Protein AF-A0A5K0VDX1-F1 (afdb_monomer_lite)

pLDDT: mean 94.7, std 3.64, range [80.69, 98.25]

Foldseek 3Di:
DVVLQVLLVVLVADDWAFPDADVVVRDTDTHDFDFAQQVVVVVVCVVPNDDPVLVVVVVVLVVVSCVSQVVSVHDPVDDDSRNHGQHPVPRHD

Structure (mmCIF, N/CA/C/O backbone):
data_AF-A0A5K0VDX1-F1
#
_entry.id   AF-A0A5K0VDX1-F1
#
loop_
_atom_site.group_PDB
_atom_site.id
_atom_site.type_symbol
_atom_site.label_atom_id
_atom_site.label_alt_id
_atom_site.label_comp_id
_atom_site.label_asym_id
_atom_site.label_entity_id
_atom_site.label_seq_id
_atom_site.pdbx_PDB_ins_code
_atom_site.Cartn_x
_atom_site.Cartn_y
_atom_site.Cartn_z
_atom_site.occupancy
_atom_site.B_iso_or_equiv
_atom_site.auth_seq_id
_atom_site.auth_comp_id
_atom_site.auth_asym_id
_atom_site.auth_atom_id
_atom_site.pdbx_PDB_model_num
ATOM 1 N N . GLU A 1 1 ? 11.218 -4.263 -6.074 1.00 86.50 1 GLU A N 1
ATOM 2 C CA . GLU A 1 1 ? 10.604 -2.938 -5.819 1.00 86.50 1 GLU A CA 1
ATOM 3 C C . GLU A 1 1 ? 9.872 -2.301 -6.997 1.00 86.50 1 GLU A C 1
ATOM 5 O O . GLU A 1 1 ? 8.669 -2.502 -7.085 1.00 86.50 1 GLU A O 1
ATOM 10 N N . ALA A 1 2 ? 10.516 -1.598 -7.941 1.00 92.25 2 ALA A N 1
ATOM 11 C CA . ALA A 1 2 ? 9.800 -0.819 -8.975 1.00 92.25 2 ALA A CA 1
ATOM 12 C C . ALA A 1 2 ? 8.706 -1.598 -9.747 1.00 92.25 2 ALA A C 1
ATOM 14 O O . ALA A 1 2 ? 7.589 -1.110 -9.944 1.00 92.25 2 ALA A O 1
ATOM 15 N N . ARG A 1 3 ? 9.002 -2.846 -10.141 1.00 92.88 3 ARG A N 1
ATOM 16 C CA . ARG A 1 3 ? 8.033 -3.742 -10.799 1.00 92.88 3 ARG A CA 1
ATOM 17 C C . ARG A 1 3 ? 6.879 -4.142 -9.877 1.00 92.88 3 ARG A C 1
ATOM 19 O O . ARG A 1 3 ? 5.741 -4.165 -10.335 1.00 92.88 3 ARG A O 1
ATOM 26 N N . CYS A 1 4 ? 7.169 -4.437 -8.6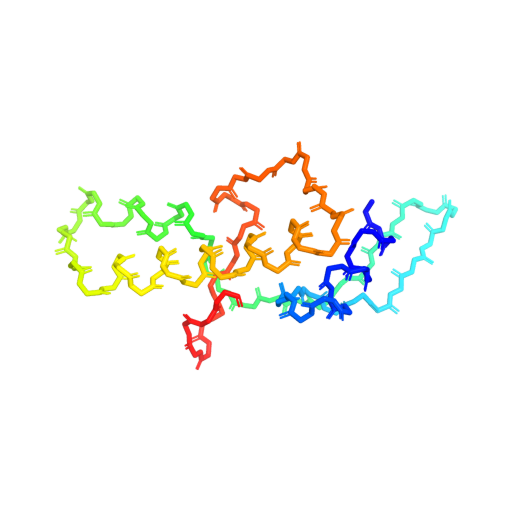08 1.00 92.44 4 CYS A N 1
ATOM 27 C CA . CYS A 1 4 ? 6.159 -4.784 -7.607 1.00 92.44 4 CYS A CA 1
ATOM 28 C C . CYS A 1 4 ? 5.205 -3.609 -7.390 1.00 92.44 4 CYS A C 1
ATOM 30 O O . CYS A 1 4 ? 4.002 -3.785 -7.519 1.00 92.44 4 CYS A O 1
ATOM 32 N N . MET A 1 5 ? 5.740 -2.399 -7.205 1.00 93.44 5 MET A N 1
ATOM 33 C CA . MET A 1 5 ? 4.950 -1.172 -7.045 1.00 93.44 5 MET A CA 1
ATOM 34 C C . MET A 1 5 ? 4.054 -0.890 -8.252 1.00 93.44 5 MET A C 1
ATOM 36 O O . MET A 1 5 ? 2.863 -0.622 -8.111 1.00 93.44 5 MET A O 1
ATOM 40 N N . THR A 1 6 ? 4.601 -1.027 -9.462 1.00 93.81 6 THR A N 1
ATOM 41 C CA . THR A 1 6 ? 3.822 -0.838 -10.694 1.00 93.81 6 THR A CA 1
ATOM 42 C C . THR A 1 6 ? 2.718 -1.891 -10.830 1.00 93.81 6 THR A C 1
ATOM 44 O O . THR A 1 6 ? 1.615 -1.570 -11.274 1.00 93.81 6 THR A O 1
ATOM 47 N N . LYS A 1 7 ? 2.987 -3.148 -10.445 1.00 95.94 7 LYS A N 1
ATOM 48 C CA . LYS A 1 7 ? 1.984 -4.222 -10.448 1.00 95.94 7 LYS A CA 1
ATOM 49 C C . LYS A 1 7 ? 0.892 -3.957 -9.406 1.00 95.94 7 LYS A C 1
ATOM 51 O O . LYS A 1 7 ? -0.275 -3.984 -9.775 1.00 95.94 7 LYS A O 1
ATOM 56 N N . ALA A 1 8 ? 1.259 -3.638 -8.166 1.00 96.69 8 ALA A N 1
ATOM 57 C CA . ALA A 1 8 ? 0.341 -3.292 -7.080 1.00 96.69 8 ALA A CA 1
ATOM 58 C C . ALA A 1 8 ? -0.646 -2.192 -7.499 1.00 96.69 8 ALA A C 1
ATOM 60 O O . ALA A 1 8 ? -1.860 -2.366 -7.414 1.00 96.69 8 ALA A O 1
ATOM 61 N N . ARG A 1 9 ? -0.122 -1.102 -8.073 1.00 95.81 9 ARG A N 1
ATOM 62 C CA . ARG A 1 9 ? -0.932 0.004 -8.591 1.00 95.81 9 ARG A CA 1
ATOM 63 C C . ARG A 1 9 ? -1.939 -0.439 -9.650 1.00 95.81 9 ARG A C 1
ATOM 65 O O . ARG A 1 9 ? -3.086 -0.009 -9.625 1.00 95.81 9 ARG A O 1
ATOM 72 N N . ARG A 1 10 ? -1.528 -1.304 -10.586 1.00 96.69 10 ARG A N 1
ATOM 73 C CA . ARG A 1 10 ? -2.418 -1.848 -11.632 1.00 96.69 10 ARG A CA 1
ATOM 74 C C . ARG A 1 10 ? -3.514 -2.753 -11.072 1.00 96.69 10 ARG A C 1
ATOM 76 O O . ARG A 1 10 ? -4.552 -2.876 -11.708 1.00 96.69 10 ARG A O 1
ATOM 83 N N . LEU A 1 11 ? -3.293 -3.358 -9.907 1.00 97.56 11 LEU A N 1
ATOM 84 C CA . LEU A 1 11 ? -4.291 -4.144 -9.176 1.00 97.56 11 LEU A CA 1
ATOM 85 C C . LEU A 1 11 ? -5.255 -3.266 -8.358 1.00 97.56 11 LEU A C 1
ATOM 87 O O . LEU A 1 11 ? -6.094 -3.786 -7.631 1.00 97.56 11 LEU A O 1
ATOM 91 N N . GLY A 1 12 ? -5.149 -1.937 -8.462 1.00 96.12 12 GLY A N 1
ATOM 92 C CA . GLY A 1 12 ? -6.007 -1.008 -7.728 1.00 96.12 12 GLY A CA 1
ATOM 93 C C . GLY A 1 12 ? -5.617 -0.845 -6.261 1.00 96.12 12 GLY A C 1
ATOM 94 O O . GLY A 1 12 ? -6.432 -0.364 -5.473 1.00 96.12 12 GLY A O 1
ATOM 95 N N . VAL A 1 13 ? -4.395 -1.239 -5.889 1.00 97.19 13 VAL A N 1
ATOM 96 C CA . VAL A 1 13 ? -3.850 -0.984 -4.555 1.00 97.19 13 VAL A CA 1
ATOM 97 C C . VAL A 1 13 ? -3.182 0.390 -4.529 1.00 97.19 13 VAL A C 1
ATOM 99 O O . VAL A 1 13 ? -2.302 0.655 -5.365 1.00 97.19 13 VAL A O 1
ATOM 102 N N . PRO A 1 14 ? -3.581 1.272 -3.594 1.00 94.50 14 PRO A N 1
ATOM 103 C CA . PRO A 1 14 ? -2.914 2.545 -3.382 1.00 94.50 14 PRO A CA 1
ATOM 104 C C . PRO A 1 14 ? -1.426 2.336 -3.118 1.00 94.50 14 PRO A C 1
ATOM 106 O O . PRO A 1 14 ? -1.002 1.491 -2.338 1.00 94.50 14 PRO A O 1
ATOM 109 N N . THR A 1 15 ? -0.612 3.079 -3.847 1.00 95.62 15 THR A N 1
ATOM 110 C CA . THR A 1 15 ? 0.848 3.033 -3.763 1.00 95.62 15 THR A CA 1
ATOM 111 C C . THR A 1 15 ? 1.377 4.417 -4.098 1.00 95.62 15 THR A C 1
ATOM 113 O O . THR A 1 15 ? 0.717 5.117 -4.861 1.00 95.62 15 THR A O 1
ATOM 116 N N . PRO A 1 16 ? 2.560 4.835 -3.628 1.00 95.62 16 PRO A N 1
ATOM 117 C CA . PRO A 1 16 ? 3.223 6.025 -4.152 1.00 95.62 16 PRO A CA 1
ATOM 118 C C . PRO A 1 16 ? 3.479 5.926 -5.661 1.00 95.62 16 PRO A C 1
ATOM 120 O O . PRO A 1 16 ? 3.807 4.858 -6.188 1.00 95.62 16 PRO A O 1
ATOM 123 N N . THR A 1 17 ? 3.323 7.035 -6.384 1.00 94.81 17 THR A N 1
ATOM 124 C CA . THR A 1 17 ? 3.611 7.079 -7.827 1.00 94.81 17 THR A CA 1
ATOM 125 C C . THR A 1 17 ? 5.114 6.933 -8.060 1.00 94.81 17 THR A C 1
ATOM 127 O O . THR A 1 17 ? 5.889 7.662 -7.462 1.00 94.81 17 THR A O 1
ATOM 130 N N . LEU A 1 18 ? 5.559 6.013 -8.920 1.00 95.62 18 LEU A N 1
ATOM 131 C CA . LEU A 1 18 ? 6.975 5.908 -9.293 1.00 95.62 18 LEU A CA 1
ATOM 132 C C . LEU A 1 18 ? 7.292 6.949 -10.378 1.00 95.62 18 LEU A C 1
ATOM 134 O O . LEU A 1 18 ? 6.810 6.821 -11.502 1.00 95.62 18 LEU A O 1
ATOM 138 N N . TYR A 1 19 ? 8.097 7.959 -10.050 1.00 95.69 19 TYR A N 1
ATOM 139 C CA . TYR A 1 19 ? 8.513 9.009 -10.987 1.00 95.69 19 TYR A CA 1
ATOM 140 C C . TYR A 1 19 ? 9.735 8.620 -11.820 1.00 95.69 19 TYR A C 1
ATOM 142 O O . TYR A 1 19 ? 9.847 9.046 -12.967 1.00 95.69 19 TYR A O 1
ATOM 150 N N . GLY A 1 20 ? 10.646 7.810 -11.275 1.00 95.81 20 GLY A N 1
ATOM 151 C CA . GLY A 1 20 ? 11.869 7.450 -11.985 1.00 95.81 20 GLY A CA 1
ATOM 152 C C . GLY A 1 20 ? 12.654 6.310 -11.353 1.00 95.81 20 GLY A C 1
ATOM 153 O O . GLY A 1 20 ? 12.501 5.999 -10.170 1.00 95.81 20 GLY A O 1
ATOM 154 N N . MET A 1 21 ? 13.504 5.694 -12.172 1.00 96.25 21 MET A N 1
ATOM 155 C CA . MET A 1 21 ? 14.482 4.694 -11.757 1.00 96.25 21 MET A CA 1
ATOM 156 C C . MET A 1 21 ? 15.848 5.027 -12.353 1.00 96.25 21 MET A C 1
ATOM 158 O O . MET A 1 21 ? 15.952 5.278 -13.552 1.00 96.25 21 MET A O 1
ATOM 162 N N . ASP A 1 22 ? 16.882 4.988 -11.520 1.00 96.31 22 ASP A N 1
ATOM 163 C CA . ASP A 1 22 ? 18.274 5.093 -11.943 1.00 96.31 22 ASP A CA 1
ATOM 164 C C . ASP A 1 22 ? 18.986 3.768 -11.623 1.00 96.31 22 ASP A C 1
ATOM 166 O O . ASP A 1 22 ? 19.246 3.473 -10.452 1.00 96.31 22 ASP A O 1
ATOM 170 N N . PRO A 1 23 ? 19.276 2.925 -12.632 1.00 93.81 23 PRO A N 1
ATOM 171 C CA . PRO A 1 23 ? 19.936 1.645 -12.414 1.00 93.81 23 PRO A CA 1
ATOM 172 C C . PRO A 1 23 ? 21.439 1.773 -12.133 1.00 93.81 23 PRO A C 1
ATOM 174 O O . PRO A 1 23 ? 22.014 0.812 -11.632 1.00 93.81 23 PRO A O 1
ATOM 177 N N . ILE A 1 24 ? 22.066 2.913 -12.445 1.00 97.06 24 ILE A N 1
ATOM 178 C CA . ILE A 1 24 ? 23.492 3.164 -12.194 1.00 97.06 24 ILE A CA 1
ATOM 179 C C . ILE A 1 24 ? 23.679 3.597 -10.739 1.00 97.06 24 ILE A C 1
ATOM 181 O O . ILE A 1 24 ? 24.542 3.072 -10.043 1.00 97.06 24 ILE A O 1
ATOM 185 N N . LEU A 1 25 ? 22.836 4.518 -10.266 1.00 97.25 25 LEU A N 1
ATOM 186 C CA . LEU A 1 25 ? 22.831 4.983 -8.875 1.00 97.25 25 LEU A CA 1
ATOM 187 C C . LEU A 1 25 ? 21.975 4.106 -7.948 1.00 97.25 25 LEU A C 1
ATOM 189 O O . LEU A 1 25 ? 21.817 4.426 -6.772 1.00 97.25 25 LEU A O 1
ATOM 193 N N . HIS A 1 26 ? 21.389 3.026 -8.471 1.00 95.50 26 HIS A N 1
ATOM 194 C CA . HIS A 1 26 ? 20.511 2.102 -7.745 1.00 95.50 26 HIS A CA 1
ATOM 195 C C . HIS A 1 26 ? 19.396 2.806 -6.948 1.00 95.50 26 HIS A C 1
ATOM 197 O O . HIS A 1 26 ? 19.062 2.408 -5.833 1.00 95.50 26 HIS A O 1
ATOM 203 N N . THR A 1 27 ? 18.812 3.860 -7.522 1.00 96.44 27 THR A N 1
ATOM 204 C CA . THR A 1 27 ? 17.845 4.734 -6.843 1.00 96.44 27 THR A CA 1
ATOM 205 C C . THR A 1 27 ? 16.466 4.647 -7.494 1.00 96.44 27 THR A C 1
ATOM 207 O O . THR A 1 27 ? 16.337 4.531 -8.714 1.00 96.44 27 THR A O 1
ATOM 210 N N . LEU A 1 28 ? 15.417 4.724 -6.672 1.00 96.81 28 LEU A N 1
ATOM 211 C CA . LEU A 1 28 ? 14.031 4.876 -7.107 1.00 96.81 28 LEU A CA 1
ATO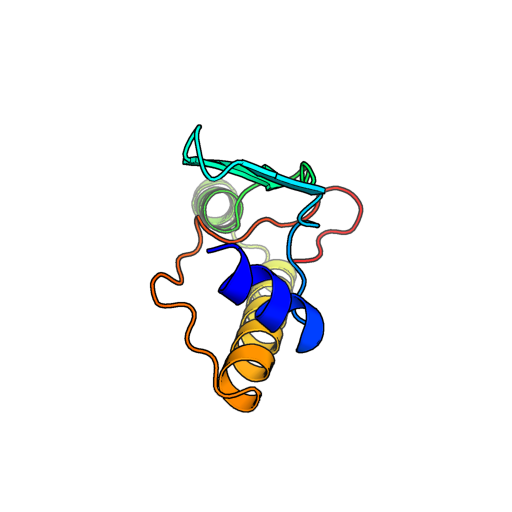M 212 C C . LEU A 1 28 ? 13.464 6.176 -6.544 1.00 96.81 28 LEU A C 1
ATOM 214 O O . LEU A 1 28 ? 13.613 6.459 -5.357 1.00 96.81 28 LEU A O 1
ATOM 218 N N . THR A 1 29 ? 12.785 6.944 -7.389 1.00 97.50 29 THR A N 1
ATOM 219 C CA . THR A 1 29 ? 12.130 8.191 -6.989 1.00 97.50 29 THR A CA 1
ATOM 220 C C . THR A 1 29 ? 10.625 7.992 -7.004 1.00 97.50 29 THR A C 1
ATOM 222 O O . THR A 1 29 ? 10.049 7.686 -8.049 1.00 97.50 29 THR A O 1
ATOM 225 N N . PHE A 1 30 ? 9.989 8.187 -5.853 1.00 97.00 30 PHE A N 1
ATOM 226 C CA . PHE A 1 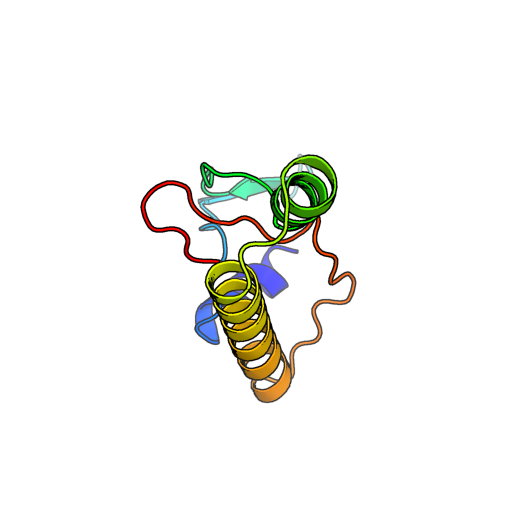30 ? 8.548 8.040 -5.674 1.00 97.00 30 PHE A CA 1
ATOM 227 C C . PHE A 1 30 ? 7.879 9.370 -5.311 1.00 97.00 30 PHE A C 1
ATOM 229 O O . PHE A 1 30 ? 8.532 10.315 -4.872 1.00 97.00 30 PHE A O 1
ATOM 236 N N . GLU A 1 31 ? 6.560 9.415 -5.469 1.00 96.81 31 GLU A N 1
ATOM 237 C CA . GLU A 1 31 ? 5.683 10.385 -4.828 1.00 96.81 31 GLU A CA 1
ATOM 238 C C . GLU A 1 31 ? 5.961 10.426 -3.330 1.00 96.81 31 GLU A C 1
ATOM 240 O O . GLU A 1 31 ? 6.001 9.394 -2.658 1.00 96.81 31 GLU A O 1
ATOM 245 N N . TYR A 1 32 ? 6.108 11.637 -2.807 1.00 96.88 32 TYR A N 1
ATOM 246 C CA . TYR A 1 32 ? 6.089 11.844 -1.374 1.00 96.88 32 TYR A CA 1
ATOM 247 C C . TYR A 1 32 ? 4.642 11.769 -0.879 1.00 96.88 32 TYR A C 1
ATOM 249 O O . TYR A 1 32 ? 3.814 12.607 -1.240 1.00 96.88 32 TYR A O 1
ATOM 257 N N . VAL A 1 33 ? 4.338 10.754 -0.071 1.00 96.81 33 VAL A N 1
ATOM 258 C CA . VAL A 1 33 ? 3.029 10.605 0.568 1.00 96.81 33 VAL A CA 1
ATOM 259 C C . VAL A 1 33 ? 3.106 11.220 1.955 1.00 96.81 33 VAL A C 1
ATOM 261 O O . VAL A 1 33 ? 3.793 10.709 2.835 1.00 96.81 33 VAL A O 1
ATOM 264 N N . GLU A 1 34 ? 2.404 12.331 2.143 1.00 97.69 34 GLU A N 1
ATOM 265 C CA . GLU A 1 34 ? 2.307 12.976 3.445 1.00 97.69 34 GLU A CA 1
ATOM 266 C C . GLU A 1 34 ? 1.345 12.206 4.354 1.00 97.69 34 GLU A C 1
ATOM 268 O O . GLU A 1 34 ? 0.158 12.069 4.042 1.00 97.69 34 GLU A O 1
ATOM 273 N N . GLY A 1 35 ? 1.859 11.735 5.489 1.00 97.25 35 GLY A N 1
ATOM 274 C CA . GLY A 1 35 ? 1.063 11.110 6.536 1.00 97.25 35 GLY A CA 1
ATOM 275 C C . GLY A 1 35 ? 1.848 10.155 7.430 1.00 97.25 35 GLY A C 1
ATOM 276 O O . GLY A 1 35 ? 3.006 9.844 7.139 1.00 97.25 35 GLY A O 1
ATOM 277 N N . PRO A 1 36 ? 1.255 9.725 8.556 1.00 97.00 36 PRO A N 1
ATOM 278 C CA . PRO A 1 36 ? 1.898 8.796 9.474 1.00 97.00 36 PRO A CA 1
ATOM 279 C C . PRO A 1 36 ? 1.892 7.368 8.921 1.00 97.00 36 PRO A C 1
ATOM 281 O O . PRO A 1 36 ? 1.011 6.980 8.146 1.00 97.00 36 PRO A O 1
ATOM 284 N N . SER A 1 37 ? 2.832 6.548 9.391 1.00 98.00 37 SER A N 1
ATOM 285 C CA . SER A 1 37 ? 2.732 5.107 9.173 1.00 98.00 37 SER A CA 1
ATOM 286 C C . SER A 1 37 ? 1.550 4.528 9.960 1.00 98.00 37 SER A C 1
ATOM 288 O O . SER A 1 37 ? 1.173 5.044 11.018 1.00 98.00 37 SER A O 1
ATOM 290 N N . VAL A 1 38 ? 0.980 3.413 9.495 1.00 97.06 38 VAL A N 1
ATOM 291 C CA . VAL A 1 38 ? -0.062 2.697 10.254 1.00 97.06 38 VAL A CA 1
ATOM 292 C C . VAL A 1 38 ? 0.463 2.290 11.636 1.00 97.06 38 VAL A C 1
ATOM 294 O O . VAL A 1 38 ? -0.275 2.351 12.618 1.00 97.06 38 VAL A O 1
ATOM 297 N N . LYS A 1 39 ? 1.748 1.931 11.749 1.00 97.06 39 LYS A N 1
ATOM 298 C CA . LYS A 1 39 ? 2.396 1.629 13.032 1.00 97.06 39 LYS A CA 1
ATOM 299 C C . LYS A 1 39 ? 2.263 2.787 14.021 1.00 97.06 39 LYS A C 1
ATOM 301 O O . LYS A 1 39 ? 1.851 2.556 15.157 1.00 97.06 39 LYS A O 1
ATOM 306 N N . ASP A 1 40 ? 2.594 4.005 13.601 1.00 96.19 40 ASP A N 1
ATOM 307 C CA . ASP A 1 40 ? 2.558 5.180 14.480 1.00 96.19 40 ASP A CA 1
ATOM 308 C C . ASP A 1 40 ? 1.129 5.484 14.939 1.00 96.19 40 ASP A C 1
ATOM 310 O O . ASP A 1 40 ? 0.893 5.807 16.103 1.00 96.19 40 ASP A O 1
ATOM 314 N N . VAL A 1 41 ? 0.156 5.297 14.045 1.00 94.75 41 VAL A N 1
ATOM 315 C CA . VAL A 1 41 ? -1.269 5.474 14.353 1.00 94.75 41 VAL A CA 1
ATOM 316 C C . VAL A 1 41 ? -1.741 4.466 15.400 1.00 94.75 41 VAL A C 1
ATOM 318 O O . VAL A 1 41 ? -2.389 4.853 16.373 1.00 94.75 41 VAL A O 1
ATOM 321 N N . LEU A 1 42 ? -1.380 3.190 15.244 1.00 93.25 42 LEU A N 1
ATOM 322 C CA . LEU A 1 42 ? -1.745 2.140 16.196 1.00 93.25 42 LEU A CA 1
ATOM 323 C C . LEU A 1 42 ? -1.079 2.336 17.565 1.00 93.25 42 LEU A C 1
ATOM 325 O O . LEU A 1 42 ? -1.727 2.138 18.593 1.00 93.25 42 LEU A O 1
ATOM 329 N N . LEU A 1 43 ? 0.185 2.772 17.599 1.00 93.94 43 LEU A N 1
ATOM 330 C CA . LEU A 1 43 ? 0.866 3.123 18.850 1.00 93.94 43 LEU A CA 1
ATOM 331 C C . LEU A 1 43 ? 0.184 4.301 19.557 1.00 93.94 43 LEU A C 1
ATOM 333 O O . LEU A 1 43 ? 0.037 4.279 20.778 1.00 93.94 43 LEU A O 1
ATOM 337 N N . GLY A 1 44 ? -0.298 5.288 18.796 1.00 91.62 44 GLY A N 1
ATOM 338 C CA . GLY A 1 44 ? -1.076 6.407 19.327 1.00 91.62 44 GLY A CA 1
ATOM 339 C C . GLY A 1 44 ? -2.345 5.967 20.067 1.00 91.62 44 GLY A C 1
ATOM 340 O O . GLY A 1 44 ? -2.648 6.513 21.128 1.00 91.62 44 GLY A O 1
ATOM 341 N N . PHE A 1 45 ? -3.053 4.940 19.581 1.00 88.50 45 PHE A N 1
ATOM 342 C CA . PHE A 1 45 ? -4.220 4.389 20.289 1.00 88.50 45 PHE A CA 1
ATOM 343 C C . PHE A 1 45 ? -3.855 3.757 21.632 1.00 88.50 45 PHE A C 1
ATOM 345 O O . PHE A 1 45 ? -4.594 3.909 22.604 1.00 88.50 45 PHE A O 1
ATOM 352 N N . GLY A 1 46 ? -2.701 3.091 21.714 1.00 80.69 46 GLY A N 1
ATOM 353 C CA . GLY A 1 46 ? -2.211 2.518 22.969 1.00 80.69 46 GLY A CA 1
ATOM 354 C C . GLY A 1 46 ? -1.932 3.570 24.049 1.00 80.69 46 GLY A C 1
ATOM 355 O O . GLY A 1 46 ? -2.037 3.266 25.234 1.00 80.69 46 GLY A O 1
ATOM 356 N N . LEU A 1 47 ? -1.609 4.805 23.649 1.00 83.81 47 LEU A N 1
ATOM 357 C CA . LEU A 1 47 ? -1.266 5.903 24.559 1.00 83.81 47 LEU A CA 1
ATOM 358 C C . LEU A 1 47 ? -2.457 6.797 24.922 1.00 83.81 47 LEU A C 1
ATOM 360 O O . LEU A 1 47 ? -2.500 7.338 26.025 1.00 83.81 47 LEU A O 1
ATOM 364 N N . HIS A 1 48 ? -3.403 6.979 24.001 1.00 86.31 48 HIS A N 1
ATOM 365 C CA . HIS A 1 48 ? -4.472 7.978 24.130 1.00 86.31 48 HIS A CA 1
ATOM 366 C C . HIS A 1 48 ? -5.881 7.382 24.202 1.00 86.31 48 HIS A C 1
ATOM 368 O O . HIS A 1 48 ? -6.853 8.122 24.341 1.00 86.31 48 HIS A O 1
ATOM 374 N N . GLY A 1 49 ? -5.992 6.054 24.146 1.00 84.69 49 GLY A N 1
ATOM 375 C CA . GLY A 1 49 ? -7.261 5.343 24.095 1.00 84.69 49 GLY A CA 1
ATOM 376 C C . GLY A 1 49 ? -7.642 4.944 22.671 1.00 84.69 49 GLY A C 1
ATOM 377 O O . GLY A 1 49 ? -7.246 5.560 21.678 1.00 84.69 49 GLY A O 1
ATOM 378 N N . ILE A 1 50 ? -8.411 3.863 22.582 1.00 88.75 50 ILE A N 1
ATOM 379 C CA . ILE A 1 50 ? -8.843 3.271 21.318 1.00 88.75 50 ILE A CA 1
ATOM 380 C C . ILE A 1 50 ? -10.095 3.986 20.814 1.00 88.75 50 ILE A C 1
ATOM 382 O O . ILE A 1 50 ? -11.078 4.123 21.539 1.00 88.75 50 ILE A O 1
ATOM 386 N N . VAL A 1 51 ? -10.074 4.371 19.537 1.00 89.75 51 VAL A N 1
ATOM 387 C CA . VAL A 1 51 ? -11.271 4.763 18.788 1.00 89.75 51 VAL A CA 1
ATOM 388 C C . VAL A 1 51 ? -11.629 3.601 17.867 1.00 89.75 51 VAL A C 1
ATOM 390 O O . VAL A 1 51 ? -11.019 3.433 16.812 1.00 89.75 51 VAL A O 1
ATOM 393 N N . GLU A 1 52 ? -12.577 2.768 18.297 1.00 91.25 52 GLU A N 1
ATOM 394 C CA . GLU A 1 52 ? -12.902 1.488 17.651 1.00 91.25 52 GLU A CA 1
ATOM 395 C C . GLU A 1 52 ? -13.292 1.649 16.176 1.00 91.25 52 GLU A C 1
ATOM 397 O O . GLU A 1 52 ? -12.770 0.939 15.321 1.00 91.25 52 GLU A O 1
ATOM 402 N N . GLU A 1 53 ? -14.119 2.648 15.859 1.00 92.81 53 GLU A N 1
ATOM 403 C CA . GLU A 1 53 ? -14.513 2.976 14.483 1.00 92.81 53 GLU A CA 1
ATOM 404 C C . GLU A 1 53 ? -13.296 3.226 13.581 1.00 92.81 53 GLU A C 1
ATOM 406 O O . GLU A 1 53 ? -13.207 2.687 12.480 1.00 92.81 53 GLU A O 1
ATOM 411 N N . ARG A 1 54 ? -12.308 3.979 14.077 1.00 91.62 54 ARG A N 1
ATOM 412 C CA . ARG A 1 54 ? -11.099 4.314 13.318 1.00 91.62 54 ARG A CA 1
ATOM 413 C C . ARG A 1 54 ? -10.192 3.101 13.119 1.00 91.62 54 ARG A C 1
ATOM 415 O O . ARG A 1 54 ? -9.595 2.963 12.056 1.00 91.62 54 ARG A O 1
ATOM 422 N N . ILE A 1 55 ? -10.071 2.228 14.121 1.00 92.94 55 ILE A N 1
ATOM 423 C CA . ILE A 1 55 ? -9.316 0.974 13.973 1.00 92.94 55 ILE A CA 1
ATOM 424 C C . ILE A 1 55 ? -9.990 0.066 12.945 1.00 92.94 55 ILE A C 1
ATOM 426 O O . ILE A 1 55 ? -9.301 -0.481 12.085 1.00 92.94 55 ILE A O 1
ATOM 430 N N . ASN A 1 56 ? -11.315 -0.072 13.014 1.00 95.19 56 ASN A N 1
ATOM 431 C CA . ASN A 1 56 ? -12.077 -0.903 12.087 1.00 95.19 56 ASN A CA 1
ATOM 432 C C . ASN A 1 56 ? -11.963 -0.397 10.647 1.00 95.19 56 ASN A C 1
ATOM 434 O O . ASN A 1 56 ? -11.776 -1.204 9.737 1.00 95.19 56 ASN A O 1
ATOM 438 N N . ASP A 1 57 ? -12.009 0.919 10.438 1.00 95.81 57 ASP A N 1
ATOM 439 C CA . ASP A 1 57 ? -11.799 1.523 9.122 1.00 95.81 57 ASP A CA 1
ATOM 440 C C . ASP A 1 57 ? -10.398 1.207 8.568 1.00 95.81 57 ASP A C 1
ATOM 442 O O . ASP A 1 57 ? -10.275 0.618 7.494 1.00 95.81 57 ASP A O 1
ATOM 446 N N . ILE A 1 58 ? -9.337 1.469 9.342 1.00 96.12 58 ILE A N 1
ATOM 447 C CA . ILE A 1 58 ? -7.953 1.173 8.929 1.00 96.12 58 ILE A CA 1
ATOM 448 C C . ILE A 1 58 ? -7.776 -0.322 8.626 1.00 96.12 58 ILE A C 1
ATOM 450 O O . ILE A 1 58 ? -7.205 -0.685 7.598 1.00 96.12 58 ILE A O 1
ATOM 454 N N . ALA A 1 59 ? -8.279 -1.204 9.493 1.00 96.56 59 ALA A N 1
ATOM 455 C CA . ALA A 1 59 ? -8.188 -2.648 9.299 1.00 96.56 59 ALA A CA 1
ATOM 456 C C . ALA A 1 59 ? -8.923 -3.107 8.029 1.00 96.56 59 ALA A C 1
ATOM 458 O O . ALA A 1 59 ? -8.418 -3.966 7.304 1.00 96.56 59 ALA A O 1
ATOM 459 N N . THR A 1 60 ? -10.076 -2.504 7.729 1.00 98.12 60 THR A N 1
ATOM 460 C CA . THR A 1 60 ? -10.848 -2.786 6.512 1.00 98.12 60 THR A CA 1
ATOM 461 C C . THR A 1 60 ? -10.083 -2.356 5.262 1.00 98.12 60 THR A C 1
ATOM 463 O O . THR A 1 60 ? -9.955 -3.148 4.329 1.00 98.12 60 THR A O 1
ATOM 466 N N . GLN A 1 61 ? -9.509 -1.148 5.257 1.00 98.00 61 GLN A N 1
ATOM 467 C CA . GLN A 1 61 ? -8.694 -0.652 4.142 1.00 98.00 61 GLN A CA 1
ATOM 468 C C . GLN A 1 61 ? -7.462 -1.539 3.891 1.00 98.00 61 GLN A C 1
ATOM 470 O O . GLN A 1 61 ? -7.154 -1.877 2.747 1.00 98.00 61 GLN A O 1
ATOM 475 N N . ILE A 1 62 ? -6.782 -1.970 4.961 1.00 98.06 62 ILE A N 1
ATOM 476 C CA . ILE A 1 62 ? -5.649 -2.903 4.878 1.00 98.06 62 ILE A CA 1
ATOM 477 C C . ILE A 1 62 ? -6.097 -4.246 4.293 1.00 98.06 62 ILE A C 1
ATOM 479 O O . ILE A 1 62 ? -5.448 -4.767 3.386 1.00 98.06 62 ILE A O 1
ATOM 483 N N . GLY A 1 63 ? -7.209 -4.800 4.780 1.00 98.00 63 GLY A N 1
ATOM 484 C CA . GLY A 1 63 ? -7.764 -6.057 4.283 1.00 98.00 63 GLY A CA 1
ATOM 485 C C . GLY A 1 63 ? -8.101 -6.008 2.791 1.00 98.00 63 GLY A C 1
ATOM 486 O O . GLY A 1 63 ? -7.702 -6.906 2.052 1.00 98.00 63 GLY A O 1
ATOM 487 N N . ASP A 1 64 ? -8.766 -4.942 2.337 1.00 98.25 64 ASP A N 1
ATOM 488 C CA . ASP A 1 64 ? -9.100 -4.726 0.922 1.00 98.25 64 ASP A CA 1
ATOM 489 C C . ASP A 1 64 ? -7.843 -4.619 0.044 1.00 98.25 64 ASP A C 1
ATOM 491 O O . ASP A 1 64 ? -7.734 -5.290 -0.986 1.00 98.25 64 ASP A O 1
ATOM 495 N N . ALA A 1 65 ? -6.845 -3.842 0.479 1.00 97.62 65 ALA A N 1
ATOM 496 C CA . ALA A 1 65 ? -5.576 -3.715 -0.232 1.00 97.62 65 ALA A CA 1
ATOM 497 C C . ALA A 1 65 ? -4.853 -5.066 -0.363 1.00 97.62 65 ALA A C 1
ATOM 499 O O . ALA A 1 65 ? -4.424 -5.437 -1.456 1.00 97.62 65 ALA A O 1
ATOM 500 N N . ILE A 1 66 ? -4.751 -5.835 0.726 1.00 97.69 66 ILE A N 1
ATOM 501 C CA . ILE A 1 66 ? -4.116 -7.161 0.715 1.00 97.69 66 ILE A CA 1
ATOM 502 C C . ILE A 1 66 ? -4.893 -8.135 -0.175 1.00 97.69 66 ILE A C 1
ATOM 504 O O . ILE A 1 66 ? -4.275 -8.863 -0.955 1.00 97.69 66 ILE A O 1
ATOM 508 N N . GLY A 1 67 ? -6.226 -8.132 -0.085 1.00 98.19 67 GLY A N 1
ATOM 509 C CA . GLY A 1 67 ? -7.100 -8.957 -0.919 1.00 98.19 67 GLY A CA 1
ATOM 510 C C . GLY A 1 67 ? -6.815 -8.741 -2.402 1.00 98.19 67 GLY A C 1
ATOM 511 O O . GLY A 1 67 ? -6.461 -9.685 -3.106 1.00 98.19 67 GLY A O 1
ATOM 512 N N . LYS A 1 68 ? -6.807 -7.479 -2.848 1.00 98.25 68 LYS A N 1
ATOM 513 C CA . LYS A 1 68 ? -6.472 -7.104 -4.233 1.00 98.25 68 LYS A CA 1
ATOM 514 C C . LYS A 1 68 ? -5.087 -7.579 -4.674 1.00 98.25 68 LYS A C 1
ATOM 516 O O . LYS A 1 68 ? -4.918 -8.010 -5.817 1.00 98.25 68 LYS A O 1
ATOM 521 N N . LEU A 1 69 ? -4.078 -7.507 -3.798 1.00 97.56 69 LEU A N 1
ATOM 522 C CA . LEU A 1 69 ? -2.741 -8.014 -4.122 1.00 97.56 69 LEU A CA 1
ATOM 523 C C . LEU A 1 69 ? -2.757 -9.522 -4.371 1.00 97.56 69 LEU A C 1
ATOM 525 O O . LEU A 1 69 ? -2.242 -9.982 -5.396 1.00 97.56 69 LEU A O 1
ATOM 529 N N . HIS A 1 70 ? -3.353 -10.277 -3.450 1.00 97.94 70 HIS A N 1
ATOM 530 C CA . HIS A 1 70 ? -3.393 -11.733 -3.520 1.00 97.94 70 HIS A CA 1
ATOM 531 C C . HIS A 1 70 ? -4.249 -12.233 -4.687 1.00 97.94 70 HIS A C 1
ATOM 533 O O . HIS A 1 70 ? -3.793 -13.114 -5.418 1.00 97.94 70 HIS A O 1
ATOM 539 N N . ASP A 1 71 ? -5.403 -11.614 -4.943 1.00 98.12 71 ASP A N 1
ATOM 540 C CA . ASP A 1 71 ? -6.249 -11.907 -6.108 1.00 98.12 71 ASP A CA 1
ATOM 541 C C . ASP A 1 71 ? -5.498 -11.659 -7.427 1.00 98.12 71 ASP A C 1
ATOM 543 O O . ASP A 1 71 ? -5.649 -12.392 -8.404 1.00 98.12 71 ASP A O 1
ATOM 547 N N . GLY A 1 72 ? -4.601 -10.667 -7.445 1.00 96.94 72 GLY A N 1
ATOM 548 C CA . GLY A 1 72 ? -3.687 -10.384 -8.553 1.00 96.94 72 GLY A CA 1
ATOM 549 C C . GLY A 1 72 ? -2.439 -11.276 -8.629 1.00 96.94 72 GLY A C 1
ATOM 550 O O . GLY A 1 72 ? -1.498 -10.973 -9.385 1.00 96.94 72 GLY A O 1
ATOM 551 N N . GLY A 1 73 ? -2.370 -12.339 -7.822 1.00 96.69 73 GLY A N 1
ATOM 552 C CA . GLY A 1 73 ? -1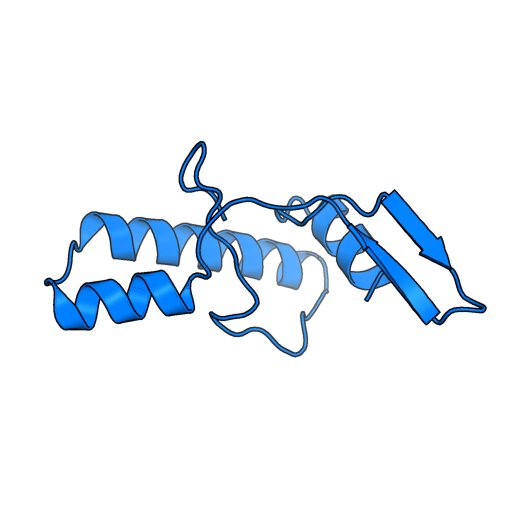.226 -13.247 -7.742 1.00 96.69 73 GLY A CA 1
ATOM 553 C C . GLY A 1 73 ? 0.063 -12.527 -7.343 1.00 96.69 73 GLY A C 1
ATOM 554 O O . GLY A 1 73 ? 1.120 -12.749 -7.942 1.00 96.69 73 GLY A O 1
ATOM 555 N N . MET A 1 74 ? -0.021 -11.560 -6.430 1.00 95.44 74 MET A N 1
ATOM 556 C CA . MET A 1 74 ? 1.121 -10.805 -5.926 1.00 95.44 74 MET A CA 1
ATOM 557 C C . MET A 1 74 ? 1.202 -10.927 -4.410 1.00 95.44 74 MET A C 1
ATOM 559 O O . MET A 1 74 ? 0.271 -10.570 -3.703 1.00 95.44 74 MET A O 1
ATOM 563 N N . VAL A 1 75 ? 2.348 -11.377 -3.910 1.00 94.81 75 VAL A N 1
ATOM 564 C CA . VAL A 1 75 ? 2.666 -11.368 -2.480 1.00 94.81 75 VAL A CA 1
ATOM 565 C C . VAL A 1 75 ? 3.620 -10.205 -2.229 1.00 94.81 75 VAL A C 1
ATOM 567 O O . VAL A 1 75 ? 4.600 -10.060 -2.959 1.00 94.81 75 VAL A O 1
ATOM 570 N N . HIS A 1 76 ? 3.342 -9.368 -1.226 1.00 94.12 76 HIS A N 1
ATOM 571 C CA . HIS A 1 76 ? 4.204 -8.222 -0.908 1.00 94.12 76 HIS A CA 1
ATOM 572 C C . HIS A 1 76 ? 5.596 -8.663 -0.421 1.00 94.12 76 HIS A C 1
ATOM 574 O O . HIS A 1 76 ? 6.596 -8.053 -0.778 1.00 94.12 76 HIS A O 1
AT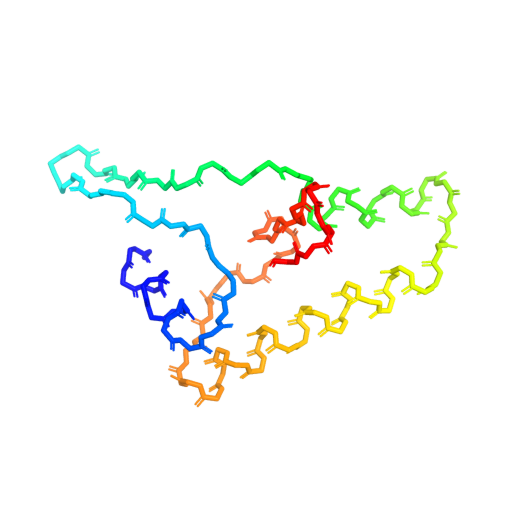OM 580 N N . GLY A 1 77 ? 5.668 -9.712 0.404 1.00 92.25 77 GLY A N 1
ATOM 581 C CA . GLY A 1 77 ? 6.923 -10.294 0.903 1.00 92.25 77 GLY A CA 1
ATOM 582 C C . GLY A 1 77 ? 7.497 -9.660 2.178 1.00 92.25 77 GLY A C 1
ATOM 583 O O . GLY A 1 77 ? 8.280 -10.314 2.853 1.00 92.25 77 GLY A O 1
ATOM 584 N N . ASP A 1 78 ? 7.068 -8.449 2.541 1.00 95.06 78 ASP A N 1
ATOM 585 C CA . ASP A 1 78 ? 7.442 -7.750 3.785 1.00 95.06 78 ASP A CA 1
ATOM 586 C C . ASP A 1 78 ? 6.299 -6.828 4.238 1.00 95.06 78 ASP A C 1
ATOM 588 O O . ASP A 1 78 ? 6.404 -5.603 4.294 1.00 95.06 78 ASP A O 1
ATOM 592 N N . LEU A 1 79 ? 5.121 -7.410 4.443 1.00 94.12 79 LEU A N 1
ATOM 593 C CA . LEU A 1 79 ? 3.948 -6.631 4.810 1.00 94.12 79 LEU A CA 1
ATOM 594 C C . LEU A 1 79 ? 3.950 -6.362 6.318 1.00 94.12 79 LEU A C 1
ATOM 596 O O . LEU A 1 79 ? 3.606 -7.232 7.116 1.00 94.12 79 LEU A O 1
ATOM 600 N N . THR A 1 80 ? 4.311 -5.139 6.701 1.00 96.88 80 THR A N 1
ATOM 601 C CA . THR A 1 80 ? 4.279 -4.668 8.090 1.00 96.88 80 THR A CA 1
ATOM 602 C C . THR A 1 80 ? 3.538 -3.337 8.185 1.00 96.88 80 THR A C 1
ATOM 604 O O . THR A 1 80 ? 3.421 -2.604 7.204 1.00 96.88 80 THR A O 1
ATOM 607 N N . THR A 1 81 ? 3.069 -2.975 9.379 1.00 96.94 81 THR A N 1
ATOM 608 C CA . THR A 1 81 ? 2.399 -1.684 9.636 1.00 96.94 81 THR A CA 1
ATOM 609 C C . T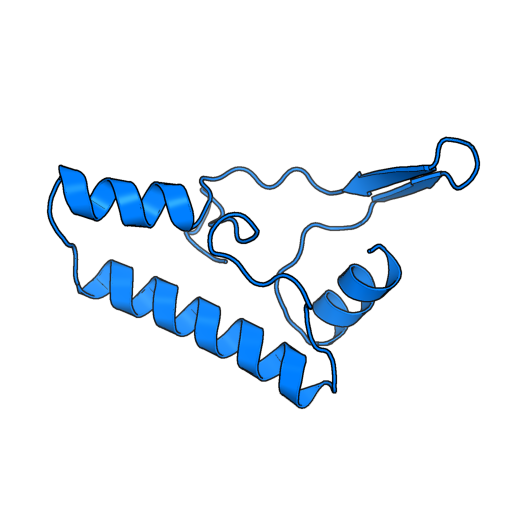HR A 1 81 ? 3.299 -0.465 9.423 1.00 96.94 81 THR A C 1
ATOM 611 O O . THR A 1 81 ? 2.790 0.644 9.301 1.00 96.94 81 THR A O 1
ATOM 614 N N . SER A 1 82 ? 4.621 -0.648 9.339 1.00 97.44 82 SER A N 1
ATOM 615 C CA . SER A 1 82 ? 5.563 0.438 9.023 1.00 97.44 82 SER A CA 1
ATOM 616 C C . SER A 1 82 ? 5.685 0.697 7.517 1.00 97.44 82 SER A C 1
ATOM 618 O O . SER A 1 82 ? 6.107 1.779 7.127 1.00 97.44 82 SER A O 1
ATOM 620 N N . ASN A 1 83 ? 5.299 -0.271 6.677 1.00 96.94 83 ASN A N 1
ATOM 621 C CA . ASN A 1 83 ? 5.345 -0.171 5.211 1.00 96.94 83 ASN A CA 1
ATOM 622 C C . ASN A 1 83 ? 4.027 0.362 4.613 1.00 96.94 83 ASN A C 1
ATOM 624 O O . ASN A 1 83 ? 3.847 0.367 3.399 1.00 96.94 83 ASN A O 1
ATOM 628 N N . MET A 1 84 ? 3.102 0.804 5.467 1.00 97.44 84 MET A N 1
ATOM 629 C CA . MET A 1 84 ? 1.801 1.358 5.100 1.00 97.44 84 MET A CA 1
ATOM 630 C C . MET A 1 84 ? 1.691 2.785 5.634 1.00 97.44 84 MET A C 1
ATOM 632 O O . MET A 1 84 ? 2.016 3.023 6.798 1.00 97.44 84 MET A O 1
ATOM 636 N N . ILE A 1 85 ? 1.221 3.718 4.807 1.00 97.88 85 ILE A N 1
ATOM 637 C CA . ILE A 1 85 ? 1.101 5.143 5.140 1.00 97.88 85 ILE A CA 1
ATOM 638 C C . ILE A 1 85 ? -0.368 5.535 5.016 1.00 97.88 85 ILE A C 1
ATOM 640 O O . ILE A 1 85 ? -0.975 5.265 3.989 1.00 97.88 85 ILE A O 1
ATOM 644 N N . LEU A 1 86 ? -0.932 6.188 6.034 1.00 96.94 86 LEU A N 1
ATOM 645 C CA . LEU A 1 86 ? -2.252 6.811 5.915 1.00 96.94 86 LEU A CA 1
ATOM 646 C C . LEU A 1 86 ? -2.077 8.240 5.430 1.00 96.94 86 LEU A C 1
ATOM 648 O O . LEU A 1 86 ? -1.461 9.051 6.115 1.00 96.94 86 LEU A O 1
ATOM 652 N N . ARG A 1 87 ? -2.636 8.573 4.272 1.00 96.44 87 ARG A N 1
ATOM 653 C CA . ARG A 1 87 ? -2.520 9.909 3.693 1.00 96.44 87 ARG A CA 1
ATOM 654 C C . ARG A 1 87 ? -3.262 10.941 4.543 1.00 96.44 87 ARG A C 1
ATOM 656 O O . ARG A 1 87 ? -4.475 10.847 4.726 1.00 96.44 87 ARG A O 1
ATOM 663 N N . SER A 1 88 ? -2.562 11.987 4.979 1.00 92.75 88 SER A N 1
ATOM 664 C CA . SER A 1 88 ? -3.122 13.040 5.843 1.00 92.75 88 SER A CA 1
ATOM 665 C C . SER A 1 88 ? -4.321 13.771 5.237 1.00 92.75 88 SER A C 1
ATOM 667 O O . SER A 1 88 ? -5.173 14.267 5.967 1.00 92.75 88 SER A O 1
ATOM 669 N N . SER A 1 89 ? -4.407 13.860 3.907 1.00 91.56 89 SER A N 1
ATOM 670 C CA . SER A 1 89 ? -5.457 14.633 3.237 1.00 91.56 89 SER A CA 1
ATOM 671 C C . SER A 1 89 ? -6.850 14.006 3.339 1.00 91.56 89 SER A C 1
ATOM 673 O O . SER A 1 89 ? -7.840 14.715 3.186 1.00 91.56 89 SER A O 1
ATOM 675 N N . ASN A 1 90 ? -6.943 12.686 3.518 1.00 88.88 90 ASN A N 1
ATOM 676 C CA . ASN A 1 90 ? -8.219 11.961 3.474 1.00 88.88 90 ASN A CA 1
ATOM 677 C C . ASN A 1 90 ? -8.257 10.670 4.312 1.00 88.88 90 ASN A C 1
ATOM 679 O O . ASN A 1 90 ? -9.235 9.934 4.217 1.00 88.88 90 ASN A O 1
ATOM 683 N N . ASN A 1 91 ? -7.229 10.393 5.121 1.00 85.12 91 ASN A N 1
ATOM 684 C CA . ASN A 1 91 ? -7.093 9.188 5.946 1.00 85.12 91 ASN A CA 1
ATOM 685 C C . ASN A 1 91 ? -7.205 7.864 5.165 1.00 85.12 91 ASN A C 1
ATOM 687 O O . ASN A 1 91 ? -7.588 6.843 5.738 1.00 85.12 91 ASN A O 1
ATOM 691 N N . GLN A 1 92 ? -6.868 7.871 3.873 1.00 90.12 92 GLN A N 1
ATOM 692 C CA . GLN A 1 92 ? -6.821 6.656 3.060 1.00 90.12 92 GLN A CA 1
ATOM 693 C C . GLN A 1 92 ? -5.436 6.008 3.107 1.00 90.12 92 GLN A C 1
ATOM 695 O O . GLN A 1 92 ? -4.427 6.718 3.148 1.00 90.12 92 GLN A O 1
ATOM 700 N N . LEU A 1 93 ? -5.413 4.673 3.092 1.00 88.88 93 LEU A N 1
ATOM 701 C CA . LEU A 1 93 ? -4.219 3.851 2.860 1.00 88.88 93 LEU A CA 1
ATOM 702 C C . LEU A 1 93 ? -3.630 4.083 1.456 1.00 88.88 93 LEU A C 1
ATOM 704 O O . LEU A 1 93 ? -4.415 4.358 0.516 1.00 88.88 93 LEU A O 1
#

Radius of gyration: 14.58 Å; chains: 1; bounding box: 38×28×37 Å

Organism: NCBI:txid210225

Sequence (93 aa):
EARCMTKARRLGVPTPTLYGMDPILHTLTFEYVEGPSVKDVLLGFGLHGIVEERINDIATQIGDAIGKLHDGGMVHGDLTTSNMILRSSNNQL

Secondary structure (DSSP, 8-state):
-HHHHHHHHHTT-----EEEEETTTTEEEE----S-BHHHHHHHHHHH---HHHHHHHHHHHHHHHHHHHHTT---SS--TTS-B-BTTTTB-

InterPro domains:
  IPR000719 Protein kinase domain [PS50011] (1-93)
  IPR008266 Tyrosine-protein kinase, active site [PS00109] (74-86)
  IPR011009 Protein kinase-like domain superfamily [SSF56112] (1-89)